Protein AF-A0A4P0YAV7-F1 (afdb_monomer_lite)

pLDDT: mean 86.44, std 10.21, range [47.81, 96.5]

Secondary structure (DSSP, 8-state):
-HHHHHHHHHHHTTS------GGGTTT---TT-------SS---PPP-----SSPPPHHHHHHHHHHHHHH-

Structure (mmCIF, N/CA/C/O backbone):
data_AF-A0A4P0YAV7-F1
#
_entry.id   AF-A0A4P0YAV7-F1
#
loop_
_atom_site.group_PDB
_atom_site.id
_atom_site.type_symbol
_atom_site.label_atom_id
_atom_site.label_alt_id
_atom_site.label_comp_id
_atom_site.label_asym_id
_atom_site.label_entity_id
_atom_site.label_seq_id
_atom_site.pdbx_PDB_ins_code
_atom_site.Cartn_x
_atom_site.Cartn_y
_atom_site.Cartn_z
_atom_site.occupancy
_atom_site.B_iso_or_equiv
_atom_site.auth_seq_id
_atom_site.auth_comp_id
_atom_site.auth_asym_id
_atom_site.auth_atom_id
_atom_site.pdbx_PDB_model_num
ATOM 1 N N . MET A 1 1 ? 4.462 10.766 3.851 1.00 47.81 1 MET A N 1
ATOM 2 C CA . MET A 1 1 ? 4.004 10.195 2.561 1.00 47.81 1 MET A CA 1
ATOM 3 C C . MET A 1 1 ? 4.988 10.512 1.427 1.00 47.81 1 MET A C 1
ATOM 5 O O . MET A 1 1 ? 4.947 9.857 0.396 1.00 47.81 1 MET A O 1
ATOM 9 N N . ASP A 1 2 ? 5.939 11.418 1.655 1.00 49.44 2 ASP A N 1
ATOM 10 C CA . ASP A 1 2 ? 6.739 12.093 0.620 1.00 49.44 2 ASP A CA 1
ATOM 11 C C . ASP A 1 2 ? 7.791 11.212 -0.079 1.00 49.44 2 ASP A C 1
ATOM 13 O O . ASP A 1 2 ? 8.258 11.525 -1.174 1.00 49.44 2 ASP A O 1
ATOM 17 N N . TYR A 1 3 ? 8.159 10.070 0.508 1.00 57.38 3 TYR A N 1
ATOM 18 C CA . TYR A 1 3 ? 9.196 9.201 -0.059 1.00 57.38 3 TYR A CA 1
ATOM 19 C C . TYR A 1 3 ? 8.755 8.492 -1.349 1.00 57.38 3 TYR A C 1
ATOM 21 O O . TYR A 1 3 ? 9.565 8.307 -2.254 1.00 57.38 3 TYR A O 1
ATOM 29 N N . ILE A 1 4 ? 7.482 8.098 -1.458 1.00 60.50 4 ILE A N 1
ATOM 30 C CA . ILE A 1 4 ? 6.988 7.330 -2.616 1.00 60.50 4 ILE A CA 1
ATOM 31 C C . ILE A 1 4 ? 6.766 8.251 -3.814 1.00 60.50 4 ILE A C 1
ATOM 33 O O . ILE A 1 4 ? 7.133 7.894 -4.931 1.00 60.50 4 ILE A O 1
ATOM 37 N N . GLU A 1 5 ? 6.244 9.453 -3.573 1.00 69.12 5 GLU A N 1
ATOM 38 C CA . GLU A 1 5 ? 6.096 10.484 -4.601 1.00 69.12 5 GLU A CA 1
ATOM 39 C C . GLU A 1 5 ? 7.460 10.895 -5.171 1.00 69.12 5 GLU A C 1
ATOM 41 O O . GLU A 1 5 ? 7.631 10.973 -6.388 1.00 69.12 5 GLU A O 1
ATOM 46 N N . THR A 1 6 ? 8.471 11.023 -4.305 1.00 77.31 6 THR A N 1
ATOM 47 C CA . THR A 1 6 ? 9.847 11.308 -4.732 1.00 77.31 6 THR A CA 1
ATOM 48 C C . THR A 1 6 ? 10.423 10.178 -5.594 1.00 77.31 6 THR A C 1
ATOM 50 O O . THR A 1 6 ? 10.976 10.439 -6.663 1.00 77.31 6 THR A O 1
ATOM 53 N N . LEU A 1 7 ? 10.273 8.911 -5.183 1.00 86.75 7 LEU A N 1
ATOM 54 C CA . LEU A 1 7 ? 10.766 7.767 -5.965 1.00 86.75 7 LEU A CA 1
ATOM 55 C C . LEU A 1 7 ? 10.072 7.662 -7.325 1.00 86.75 7 LEU A C 1
ATOM 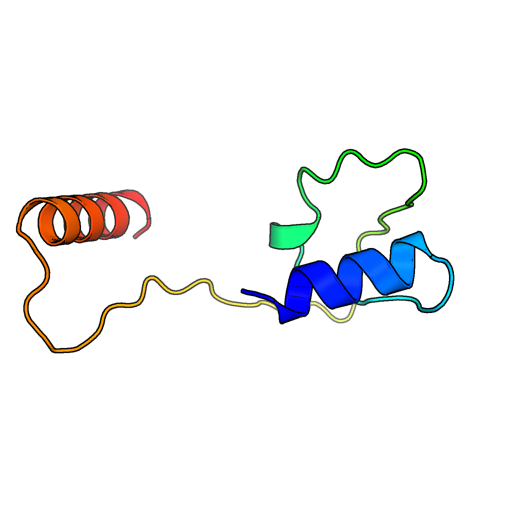57 O O . LEU A 1 7 ? 10.734 7.440 -8.338 1.00 86.75 7 LEU A O 1
ATOM 61 N N . TYR A 1 8 ? 8.758 7.867 -7.359 1.00 88.38 8 TYR A N 1
ATOM 62 C CA . TYR A 1 8 ? 7.997 7.915 -8.599 1.00 88.38 8 TYR A CA 1
ATOM 63 C C . TYR A 1 8 ? 8.500 9.027 -9.534 1.00 88.38 8 TYR A C 1
ATOM 65 O O . TYR A 1 8 ? 8.775 8.765 -10.708 1.00 88.38 8 TYR A O 1
ATOM 73 N N . GLY A 1 9 ? 8.701 10.241 -9.010 1.00 89.44 9 GLY A N 1
ATOM 74 C CA . GLY A 1 9 ? 9.211 11.381 -9.774 1.00 89.44 9 GLY A CA 1
ATOM 75 C C . GLY A 1 9 ? 10.593 11.131 -10.385 1.00 89.44 9 GLY A C 1
ATOM 76 O O . GLY A 1 9 ? 10.830 11.486 -11.543 1.00 89.44 9 GLY A O 1
ATOM 77 N N . LEU A 1 10 ? 11.488 10.456 -9.656 1.00 93.62 10 LEU A N 1
ATOM 78 C CA . LEU A 1 10 ? 12.819 10.087 -10.151 1.00 93.62 10 LEU A CA 1
ATOM 79 C C . LEU A 1 10 ? 12.753 9.080 -11.308 1.00 93.62 10 LEU A C 1
ATOM 81 O O . LEU A 1 10 ? 13.447 9.255 -12.312 1.00 93.62 10 LEU A O 1
ATOM 85 N N . VAL A 1 11 ? 11.899 8.057 -11.201 1.00 93.62 11 VAL A N 1
ATOM 86 C CA . VAL A 1 11 ? 11.712 7.068 -12.276 1.00 93.62 11 VAL A CA 1
ATOM 87 C C . VAL A 1 11 ? 11.079 7.724 -13.502 1.00 93.62 11 VAL A C 1
ATOM 89 O O . VAL A 1 11 ? 11.575 7.554 -14.616 1.00 93.62 11 VAL A O 1
ATOM 92 N N . ARG A 1 12 ? 10.036 8.544 -13.314 1.00 92.62 12 ARG A N 1
ATOM 93 C CA . ARG A 1 12 ? 9.364 9.259 -14.411 1.00 92.62 12 ARG A CA 1
ATOM 94 C C . ARG A 1 12 ? 10.288 10.249 -15.122 1.00 92.62 12 ARG A C 1
ATOM 96 O O . ARG A 1 12 ? 10.207 10.389 -16.341 1.00 92.62 12 ARG A O 1
ATOM 103 N N . SER A 1 13 ? 11.214 10.867 -14.389 1.00 94.75 13 SER A N 1
ATOM 104 C CA . SER A 1 13 ? 12.247 11.760 -14.939 1.00 94.75 13 SER A CA 1
ATOM 105 C C . SER A 1 13 ? 13.426 11.018 -15.580 1.00 94.75 13 SER A C 1
ATOM 107 O O . SER A 1 13 ? 14.369 11.657 -16.039 1.00 94.75 13 SER A O 1
ATOM 109 N N . ARG A 1 14 ? 13.382 9.678 -15.642 1.00 93.75 14 ARG A N 1
ATOM 110 C CA . ARG A 1 14 ? 14.437 8.806 -16.192 1.00 93.75 14 ARG A CA 1
ATOM 111 C C . ARG A 1 14 ? 15.774 8.896 -15.449 1.00 93.75 14 ARG A C 1
ATOM 113 O O . ARG A 1 14 ? 16.820 8.626 -16.029 1.00 93.75 14 ARG A O 1
ATOM 120 N N . LEU A 1 15 ? 15.741 9.259 -14.168 1.00 95.19 15 LEU A N 1
ATOM 121 C CA . LEU A 1 15 ? 16.932 9.381 -13.321 1.00 95.19 15 LEU A CA 1
ATOM 122 C C . LEU A 1 15 ? 17.217 8.107 -12.513 1.00 95.19 15 LEU A C 1
ATOM 124 O O . LEU A 1 15 ? 18.301 7.970 -11.954 1.00 95.19 15 LEU A O 1
ATOM 128 N N . ALA A 1 16 ? 16.258 7.180 -12.432 1.00 94.69 16 ALA A N 1
ATOM 129 C CA . ALA A 1 16 ? 16.384 5.956 -11.648 1.00 94.69 16 ALA A CA 1
ATOM 130 C C . ALA A 1 16 ? 15.499 4.813 -12.174 1.00 94.69 16 ALA A C 1
ATOM 132 O O . ALA A 1 16 ? 14.543 5.030 -12.917 1.00 94.69 16 ALA A O 1
ATOM 133 N N . VAL A 1 17 ? 15.791 3.596 -11.704 1.00 93.31 17 VAL A N 1
ATOM 134 C CA . VAL A 1 17 ? 14.883 2.438 -11.724 1.00 93.31 17 VAL A CA 1
ATOM 135 C C . VAL A 1 17 ? 14.520 2.119 -10.276 1.00 93.31 17 VAL A C 1
ATOM 137 O O . VAL A 1 17 ? 15.401 2.098 -9.418 1.00 93.31 17 VAL A O 1
ATOM 140 N N . ALA A 1 18 ? 13.240 1.870 -9.993 1.00 91.44 18 ALA A N 1
ATOM 141 C CA . ALA A 1 18 ? 12.773 1.568 -8.642 1.00 91.44 18 ALA A CA 1
ATOM 142 C C . ALA A 1 18 ? 12.173 0.163 -8.545 1.00 91.44 18 ALA A C 1
ATOM 144 O O . ALA A 1 18 ? 11.434 -0.277 -9.425 1.00 91.44 18 ALA A 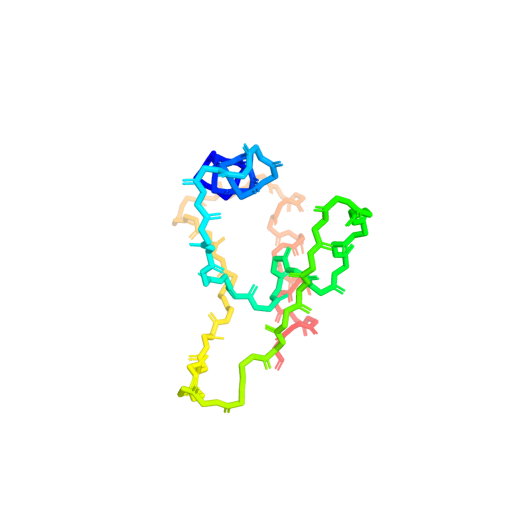O 1
ATOM 145 N N . ILE A 1 19 ? 12.446 -0.509 -7.426 1.00 89.81 19 ILE A N 1
ATOM 146 C CA . ILE A 1 19 ? 11.717 -1.700 -6.986 1.00 89.81 19 ILE A CA 1
ATOM 147 C C . ILE A 1 19 ? 10.720 -1.235 -5.928 1.00 89.81 19 ILE A C 1
ATOM 149 O O . ILE A 1 19 ? 11.114 -0.739 -4.873 1.00 89.81 19 ILE A O 1
ATOM 153 N N . LEU A 1 20 ? 9.429 -1.377 -6.220 1.00 86.88 20 LEU A N 1
ATOM 154 C CA . LEU A 1 20 ? 8.342 -0.898 -5.369 1.00 86.88 20 LEU A CA 1
ATOM 155 C C . LEU A 1 20 ? 7.384 -2.050 -5.040 1.00 86.88 20 LEU A C 1
ATOM 157 O O . LEU A 1 20 ? 7.167 -2.920 -5.886 1.00 86.88 20 LEU A O 1
ATOM 161 N N . PRO A 1 21 ? 6.780 -2.067 -3.837 1.00 86.19 21 PRO A N 1
ATOM 162 C CA . PRO A 1 21 ? 5.656 -2.947 -3.545 1.00 86.19 21 PRO A CA 1
ATOM 163 C C . PRO A 1 21 ? 4.549 -2.831 -4.596 1.00 86.19 21 PRO A C 1
ATOM 165 O O . PRO A 1 21 ? 4.200 -1.726 -5.013 1.00 86.19 21 PRO A O 1
ATOM 168 N N . ALA A 1 22 ? 3.949 -3.968 -4.959 1.00 84.69 22 ALA A N 1
ATOM 169 C CA . ALA A 1 22 ? 2.882 -4.027 -5.959 1.00 84.69 22 ALA A CA 1
ATOM 170 C C . ALA A 1 22 ? 1.705 -3.095 -5.629 1.00 84.69 22 ALA A C 1
ATOM 172 O O . ALA A 1 22 ? 1.111 -2.512 -6.531 1.00 84.69 22 ALA A O 1
ATOM 173 N N . LEU A 1 23 ? 1.408 -2.884 -4.344 1.00 84.19 23 LEU A N 1
ATOM 174 C CA . LEU A 1 23 ? 0.342 -1.984 -3.897 1.00 84.19 23 LEU A CA 1
ATOM 175 C C . LEU A 1 23 ? 0.503 -0.547 -4.432 1.00 84.19 23 LEU A C 1
ATOM 177 O O . LEU A 1 23 ? -0.498 0.110 -4.692 1.00 84.19 23 LEU A O 1
ATOM 181 N N . TYR A 1 24 ? 1.732 -0.078 -4.671 1.00 84.88 24 TYR A N 1
ATOM 182 C CA . TYR A 1 24 ? 1.977 1.261 -5.223 1.00 84.88 24 TYR A CA 1
ATOM 183 C C . TYR A 1 24 ? 1.897 1.331 -6.750 1.00 84.88 24 TYR A C 1
ATOM 185 O O . TYR A 1 24 ? 1.826 2.422 -7.306 1.00 84.88 24 TYR A O 1
ATOM 193 N N . THR A 1 25 ? 1.923 0.190 -7.440 1.00 86.25 25 THR A N 1
ATOM 194 C CA . THR A 1 25 ? 1.977 0.133 -8.908 1.00 86.25 25 THR A CA 1
ATOM 195 C C . THR A 1 25 ? 0.762 -0.543 -9.541 1.00 86.25 25 THR A C 1
ATOM 197 O O . THR A 1 25 ? 0.574 -0.409 -10.745 1.00 86.25 25 THR A O 1
ATOM 200 N N . THR A 1 26 ? -0.096 -1.209 -8.755 1.00 83.31 26 THR A N 1
ATOM 201 C CA . THR A 1 26 ? -1.233 -2.020 -9.249 1.00 83.31 26 THR A CA 1
ATOM 202 C C . THR A 1 26 ? -2.198 -1.220 -10.129 1.00 83.31 26 THR A C 1
ATOM 204 O O . THR A 1 26 ? -2.683 -1.732 -11.134 1.00 83.31 26 THR A O 1
ATOM 207 N N . HIS A 1 27 ? -2.453 0.043 -9.785 1.00 82.94 27 HIS A N 1
ATOM 208 C CA . HIS A 1 27 ? -3.336 0.936 -10.547 1.00 82.94 27 HIS A CA 1
ATOM 209 C C . HIS A 1 27 ? -2.589 2.123 -11.158 1.00 82.94 27 HIS A C 1
ATOM 211 O O . HIS A 1 27 ? -3.205 3.124 -11.519 1.00 82.94 27 HIS A O 1
ATOM 217 N N . LEU A 1 28 ? -1.260 2.036 -11.269 1.00 84.81 28 LEU A N 1
ATOM 218 C CA . LEU A 1 28 ? -0.474 3.112 -11.849 1.00 84.81 28 LEU A CA 1
ATOM 219 C C . LEU A 1 28 ? -0.702 3.161 -13.364 1.00 84.81 28 LEU A C 1
ATOM 221 O O . LEU A 1 28 ? -0.189 2.332 -14.112 1.00 84.81 28 LEU A O 1
ATOM 225 N N . GLN A 1 29 ? -1.468 4.154 -13.807 1.00 85.44 29 GLN A N 1
ATOM 226 C CA . GLN A 1 29 ? -1.762 4.411 -15.216 1.00 85.44 29 GLN A CA 1
ATOM 227 C C . GLN A 1 29 ? -0.929 5.598 -15.703 1.00 85.44 29 GLN A C 1
ATOM 229 O O . GLN A 1 29 ? -1.420 6.717 -15.830 1.00 85.44 29 GLN A O 1
ATOM 234 N N . ASP A 1 30 ? 0.357 5.355 -15.945 1.00 89.94 30 ASP A N 1
ATOM 235 C CA . ASP A 1 30 ? 1.269 6.363 -16.480 1.00 89.94 30 ASP A CA 1
ATOM 236 C C . ASP A 1 30 ? 1.881 5.887 -17.805 1.00 89.94 30 ASP A C 1
ATOM 238 O O . ASP A 1 30 ? 2.706 4.972 -17.789 1.00 89.94 30 ASP A O 1
ATOM 242 N N . PRO A 1 31 ? 1.532 6.503 -18.951 1.00 90.50 31 PRO A N 1
ATOM 243 C CA . PRO A 1 31 ? 2.056 6.088 -20.252 1.00 90.50 31 PRO A CA 1
ATOM 244 C C . PRO A 1 31 ? 3.569 6.313 -20.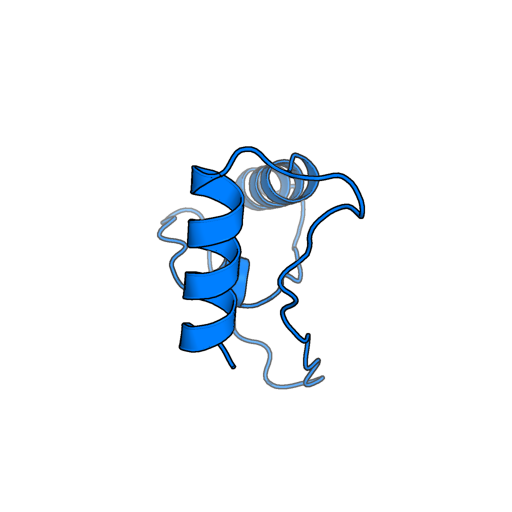395 1.00 90.50 31 PRO A C 1
ATOM 246 O O . PRO A 1 31 ? 4.187 5.737 -21.288 1.00 90.50 31 PRO A O 1
ATOM 249 N N . ALA A 1 32 ? 4.180 7.141 -19.541 1.00 90.81 32 ALA A N 1
ATOM 250 C CA . ALA A 1 32 ? 5.622 7.369 -19.547 1.00 90.81 32 ALA A CA 1
ATOM 251 C C . ALA A 1 32 ? 6.413 6.261 -18.830 1.00 90.81 32 ALA A C 1
ATOM 253 O O . ALA A 1 32 ? 7.644 6.253 -18.905 1.00 90.81 32 ALA A O 1
ATOM 254 N N . LEU A 1 33 ? 5.736 5.340 -18.136 1.00 91.31 33 LEU A N 1
ATOM 255 C CA . LEU A 1 33 ? 6.358 4.314 -17.308 1.00 91.31 33 LEU A CA 1
ATOM 256 C C . LEU A 1 33 ? 5.944 2.910 -17.734 1.00 91.31 33 LEU A C 1
ATOM 258 O O . LEU A 1 33 ? 4.833 2.662 -18.191 1.00 91.31 33 LEU A O 1
ATOM 262 N N . ARG A 1 34 ? 6.852 1.956 -17.524 1.00 91.56 34 ARG A N 1
ATOM 263 C CA . ARG A 1 34 ? 6.585 0.533 -17.722 1.00 91.56 34 ARG A CA 1
ATOM 264 C C . ARG A 1 34 ? 6.803 -0.210 -16.414 1.00 91.56 34 ARG A C 1
ATOM 266 O O . ARG A 1 34 ? 7.911 -0.219 -15.885 1.00 91.56 34 ARG A O 1
ATOM 273 N N . VAL A 1 35 ? 5.752 -0.857 -15.924 1.00 90.06 35 VAL A N 1
ATOM 274 C CA . VAL A 1 35 ? 5.815 -1.726 -14.745 1.00 90.06 35 VAL A CA 1
ATOM 275 C C . VAL A 1 35 ? 6.087 -3.157 -15.203 1.00 90.06 35 VAL A C 1
ATOM 277 O O . VAL A 1 35 ? 5.428 -3.664 -16.110 1.00 90.06 35 VAL A O 1
ATOM 280 N N . ALA A 1 36 ? 7.067 -3.810 -14.582 1.00 89.88 36 ALA A N 1
ATOM 281 C CA . ALA A 1 36 ? 7.343 -5.229 -14.765 1.00 89.88 36 ALA A CA 1
ATOM 282 C C . ALA A 1 36 ? 7.220 -5.939 -13.413 1.00 89.88 36 ALA A C 1
ATOM 284 O O . ALA A 1 36 ? 7.875 -5.553 -12.444 1.00 89.88 36 ALA A O 1
ATOM 285 N N . HIS A 1 37 ? 6.376 -6.969 -13.341 1.00 85.88 37 HIS A N 1
ATOM 286 C CA . HIS A 1 37 ? 6.220 -7.764 -12.126 1.00 85.88 37 HIS A CA 1
ATOM 287 C C . HIS A 1 37 ? 7.387 -8.742 -11.989 1.00 85.88 37 HIS A C 1
ATOM 289 O O . HIS A 1 37 ? 7.615 -9.581 -12.861 1.00 85.88 37 HIS A O 1
ATOM 295 N N . LEU A 1 38 ? 8.131 -8.626 -10.890 1.00 85.19 38 LEU A N 1
ATOM 296 C CA . LEU A 1 38 ? 9.225 -9.537 -10.575 1.00 85.19 38 LEU A CA 1
ATOM 297 C C . LEU A 1 38 ? 8.655 -10.882 -10.112 1.00 85.19 38 LEU A C 1
ATOM 299 O O . LEU A 1 38 ? 7.821 -10.921 -9.210 1.00 85.19 38 LEU A O 1
ATOM 303 N N . GLN A 1 39 ? 9.117 -11.978 -10.716 1.00 81.44 39 GLN A N 1
ATOM 304 C CA . GLN A 1 39 ? 8.743 -13.332 -10.292 1.00 81.44 39 GLN A CA 1
ATOM 305 C C . GLN A 1 39 ? 9.564 -13.791 -9.082 1.00 81.44 39 GLN A C 1
ATOM 307 O O . GLN A 1 39 ? 9.035 -14.469 -8.203 1.00 81.44 39 GLN A O 1
ATOM 312 N N . GLN A 1 40 ? 10.845 -13.408 -9.020 1.00 83.00 40 GLN A N 1
ATOM 313 C CA . GLN A 1 40 ? 11.743 -13.699 -7.905 1.00 83.00 40 GLN A CA 1
ATOM 314 C C . GLN A 1 40 ? 12.768 -12.567 -7.689 1.00 83.00 40 GLN A C 1
ATOM 316 O O . GLN A 1 40 ? 13.149 -11.910 -8.662 1.00 83.00 40 GLN A O 1
ATOM 321 N N . PRO A 1 41 ? 13.229 -12.346 -6.440 1.00 76.31 41 PRO A N 1
ATOM 322 C CA . PRO A 1 41 ? 12.789 -13.022 -5.214 1.00 76.31 41 PRO A CA 1
ATOM 323 C C . PRO A 1 41 ? 11.357 -12.626 -4.821 1.00 76.31 41 PRO A C 1
ATOM 325 O O . PRO A 1 41 ? 10.966 -11.465 -4.937 1.00 76.31 41 PRO A O 1
ATOM 328 N N . ALA A 1 42 ? 10.570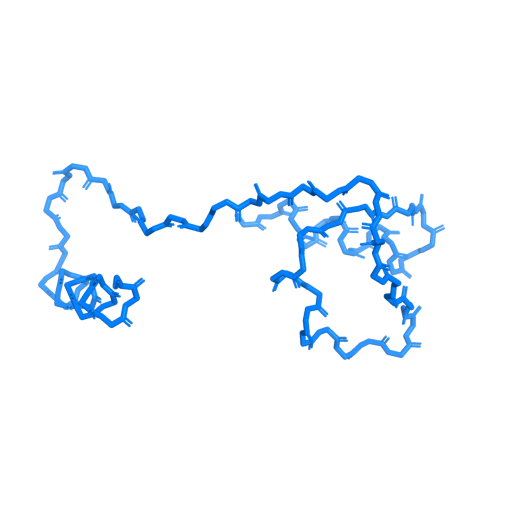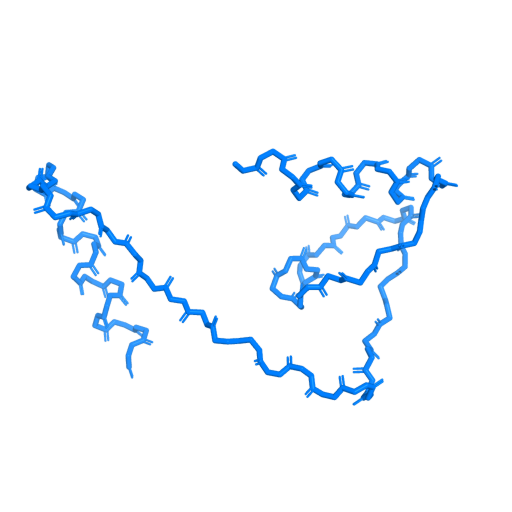 -13.597 -4.351 1.00 76.06 42 ALA A N 1
ATOM 329 C CA . ALA A 1 42 ? 9.231 -13.331 -3.839 1.00 76.06 42 ALA A CA 1
ATOM 330 C C . ALA A 1 42 ? 9.347 -12.692 -2.449 1.00 76.06 42 ALA A C 1
ATOM 332 O O . ALA A 1 42 ? 9.601 -13.372 -1.456 1.00 76.06 42 ALA A O 1
ATOM 333 N N . LEU A 1 43 ? 9.195 -11.369 -2.383 1.00 73.31 43 LEU A N 1
ATOM 334 C CA . LEU A 1 43 ? 9.203 -10.632 -1.124 1.00 73.31 43 LEU A CA 1
ATOM 335 C C . LEU A 1 43 ? 7.757 -10.385 -0.670 1.00 73.31 43 LEU A C 1
ATOM 337 O O . LEU A 1 43 ? 7.112 -9.435 -1.113 1.00 73.31 43 LEU A O 1
ATOM 341 N N . ALA A 1 44 ? 7.234 -11.236 0.215 1.00 73.44 44 ALA A N 1
ATOM 342 C CA . ALA A 1 44 ? 5.926 -11.008 0.824 1.00 73.44 44 ALA A CA 1
AT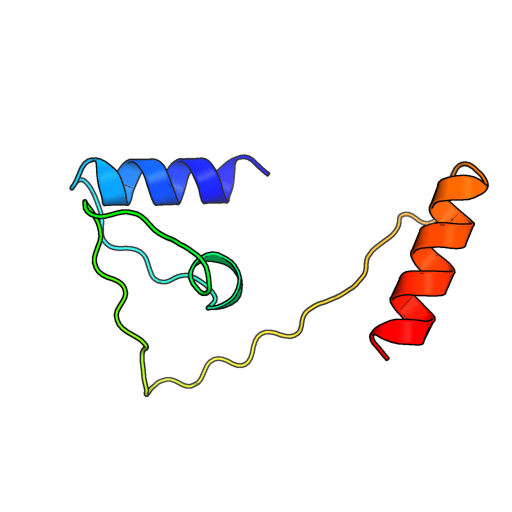OM 343 C C . ALA A 1 44 ? 6.027 -9.861 1.845 1.00 73.44 44 ALA A C 1
ATOM 345 O O . ALA A 1 44 ? 6.660 -9.992 2.893 1.00 73.44 44 ALA A O 1
ATOM 346 N N . ARG A 1 45 ? 5.423 -8.711 1.531 1.00 75.38 45 ARG A N 1
ATOM 347 C CA . ARG A 1 45 ? 5.224 -7.610 2.484 1.00 75.38 45 ARG A CA 1
ATOM 348 C C . ARG A 1 45 ? 3.826 -7.743 3.071 1.00 75.38 45 ARG A C 1
ATOM 350 O O . ARG A 1 45 ? 2.851 -7.764 2.326 1.00 75.38 45 ARG A O 1
ATOM 357 N N . THR A 1 46 ? 3.727 -7.807 4.392 1.00 80.75 46 THR A N 1
ATOM 358 C CA . THR A 1 46 ? 2.441 -7.681 5.079 1.00 80.75 46 THR A CA 1
ATOM 359 C C . THR A 1 46 ? 1.992 -6.223 5.065 1.00 80.75 46 THR A C 1
ATOM 361 O O . THR A 1 46 ? 2.806 -5.303 5.174 1.00 80.75 46 THR A O 1
ATOM 364 N N . VAL A 1 47 ? 0.687 -6.009 4.912 1.00 84.38 47 VAL A N 1
ATOM 365 C CA . VAL A 1 47 ? 0.057 -4.698 5.100 1.00 84.38 47 VAL A CA 1
ATOM 366 C C . VAL A 1 47 ? -0.470 -4.644 6.530 1.00 84.38 47 VAL A C 1
ATOM 368 O O . VAL A 1 47 ? -1.059 -5.613 7.006 1.00 84.38 47 VAL A O 1
ATOM 371 N N . ALA A 1 48 ? -0.239 -3.529 7.221 1.00 89.19 48 ALA A N 1
ATOM 372 C CA . ALA A 1 48 ? -0.689 -3.326 8.592 1.00 89.19 48 ALA A CA 1
ATOM 373 C C . ALA A 1 48 ? -1.563 -2.075 8.685 1.00 89.19 48 ALA A C 1
ATOM 375 O O . ALA A 1 48 ? -1.215 -1.022 8.151 1.00 89.19 48 ALA A O 1
ATOM 376 N N . LEU A 1 49 ? -2.677 -2.191 9.406 1.00 91.50 49 LEU A N 1
ATOM 377 C CA . LEU A 1 49 ? -3.465 -1.048 9.847 1.00 91.50 49 LEU A CA 1
ATOM 378 C C . LEU A 1 49 ? -2.864 -0.532 11.161 1.00 91.50 49 LEU A C 1
ATOM 380 O O . LEU A 1 49 ? -2.719 -1.295 12.117 1.00 91.50 49 LEU A O 1
ATOM 384 N N . MET A 1 50 ? -2.485 0.745 11.208 1.00 90.62 50 MET A N 1
ATOM 385 C CA . MET A 1 50 ? -1.775 1.341 12.344 1.00 90.62 50 MET A CA 1
ATOM 386 C C . MET A 1 50 ? -2.564 2.508 12.936 1.00 90.62 50 MET A C 1
ATOM 388 O O . MET A 1 50 ? -3.136 3.309 12.202 1.00 90.62 50 MET A O 1
ATOM 392 N N . ARG A 1 51 ? -2.533 2.632 14.265 1.00 89.81 51 ARG A N 1
ATOM 393 C CA . ARG A 1 51 ? -2.969 3.824 14.998 1.00 89.81 51 ARG A CA 1
ATOM 394 C C . ARG A 1 51 ? -2.054 4.083 16.190 1.00 89.81 51 ARG A C 1
ATOM 396 O O . ARG A 1 51 ? -1.428 3.154 16.701 1.00 89.81 51 ARG A O 1
ATOM 403 N N . GLY A 1 52 ? -1.980 5.340 16.615 1.00 90.25 52 GLY A N 1
ATOM 404 C CA . GLY A 1 52 ? -1.301 5.710 17.854 1.00 90.25 52 GLY A CA 1
ATOM 405 C C . GLY A 1 52 ? -2.059 5.213 19.092 1.00 90.25 52 GLY A C 1
ATOM 406 O O . GLY A 1 52 ? -3.235 4.852 18.997 1.00 90.25 52 GLY A O 1
ATOM 407 N N . PRO A 1 53 ? -1.405 5.192 20.265 1.00 88.44 53 PRO A N 1
ATOM 408 C CA . PRO A 1 53 ? -2.045 4.790 21.515 1.00 88.44 53 PRO A CA 1
ATOM 409 C C . PRO A 1 53 ? -3.064 5.816 22.037 1.00 88.44 53 PRO A C 1
ATOM 411 O O . PRO A 1 53 ? -3.869 5.481 22.901 1.00 88.44 53 PRO A O 1
ATOM 414 N N . GLN A 1 54 ? -3.029 7.060 21.551 1.00 92.25 54 GLN A N 1
ATOM 415 C CA . GLN A 1 54 ? -3.961 8.112 21.953 1.00 92.25 54 GLN A CA 1
ATOM 416 C C . GLN A 1 54 ? -5.363 7.861 21.386 1.00 92.25 54 GLN A C 1
ATOM 418 O O . GLN A 1 54 ? -5.507 7.290 20.305 1.00 92.25 54 GLN A O 1
ATOM 423 N N . ALA A 1 55 ? -6.387 8.328 22.104 1.00 87.12 55 ALA A N 1
ATOM 424 C CA . ALA A 1 55 ? -7.759 8.304 21.613 1.00 87.12 55 ALA A CA 1
ATOM 425 C C . ALA A 1 55 ? -7.882 9.169 20.353 1.00 87.12 55 ALA A C 1
ATOM 427 O O . ALA A 1 55 ? -7.486 10.340 20.359 1.00 87.12 55 ALA A O 1
ATOM 428 N N . LEU A 1 56 ? -8.425 8.594 19.282 1.00 91.12 56 LEU A N 1
ATOM 429 C CA . LEU A 1 56 ? -8.736 9.334 18.069 1.00 91.12 56 LEU A CA 1
ATOM 430 C C . LEU A 1 56 ? -10.151 9.932 18.167 1.00 91.12 56 LEU A C 1
ATOM 432 O O . LEU A 1 56 ? -10.979 9.462 18.951 1.00 91.12 56 LEU A O 1
ATOM 436 N N . PRO A 1 57 ? -10.461 10.978 17.381 1.00 95.75 57 PRO A N 1
ATOM 437 C CA . PRO A 1 57 ? -11.833 11.441 17.205 1.00 95.75 57 PRO A CA 1
ATOM 438 C C . PRO A 1 57 ? -12.787 10.276 16.872 1.00 95.75 57 PRO A C 1
ATOM 440 O O . PRO A 1 57 ? -12.386 9.401 16.100 1.00 95.75 57 PRO A O 1
ATOM 443 N N . PRO A 1 58 ? -14.044 10.272 17.368 1.00 95.56 58 PRO A N 1
ATOM 444 C CA . PRO A 1 58 ? -14.946 9.116 17.271 1.00 95.56 58 PRO A CA 1
ATOM 445 C C . PRO A 1 58 ? -15.085 8.535 15.860 1.00 95.56 58 PRO A C 1
ATOM 447 O O . PRO A 1 58 ? -14.923 7.338 15.665 1.00 95.56 58 PRO A O 1
ATOM 450 N N . LEU A 1 59 ? -15.249 9.397 14.852 1.00 96.50 59 LEU A N 1
ATOM 451 C CA . LEU A 1 59 ? -15.360 8.973 13.454 1.00 96.50 59 LEU A CA 1
ATOM 452 C C . LEU A 1 59 ? -14.120 8.207 12.956 1.00 96.50 59 LEU A C 1
ATOM 454 O O . LEU A 1 59 ? -14.233 7.315 12.122 1.00 96.50 59 LEU A O 1
ATOM 458 N N . ILE A 1 60 ? -12.926 8.556 13.442 1.00 95.25 60 ILE A N 1
ATOM 459 C CA . ILE A 1 60 ? -11.687 7.877 13.051 1.00 95.25 60 ILE A CA 1
ATOM 460 C C . ILE A 1 60 ? -11.598 6.503 13.729 1.00 95.25 60 ILE A C 1
ATOM 462 O O . ILE A 1 60 ? -11.163 5.551 13.084 1.00 95.25 60 ILE A O 1
ATOM 466 N N . GLU A 1 61 ? -12.045 6.375 14.982 1.00 93.81 61 GLU A N 1
ATOM 467 C CA . GLU A 1 61 ? -12.137 5.073 15.664 1.00 93.81 61 GLU A CA 1
ATOM 468 C C . GLU A 1 61 ? -13.166 4.149 15.000 1.00 93.81 61 GLU A C 1
ATOM 470 O O . GLU A 1 61 ? -12.888 2.963 14.792 1.00 93.81 61 GLU A O 1
ATOM 475 N N . ASP A 1 62 ? -14.316 4.690 14.591 1.00 95.56 62 ASP A N 1
ATOM 476 C CA . ASP A 1 62 ? -15.339 3.939 13.859 1.00 95.56 62 ASP A CA 1
ATOM 477 C C . ASP A 1 62 ? -14.789 3.436 12.517 1.00 95.56 62 ASP A C 1
ATOM 479 O O . ASP A 1 62 ? -14.906 2.254 12.186 1.00 95.56 62 ASP A O 1
ATOM 483 N N . CYS A 1 63 ? -14.101 4.306 11.769 1.00 95.62 63 CYS A N 1
ATOM 484 C CA . CYS A 1 63 ? -13.423 3.935 10.528 1.00 95.62 63 CYS A CA 1
ATOM 485 C C . CYS A 1 63 ? -12.334 2.878 10.750 1.00 95.62 63 CYS A C 1
ATOM 487 O O . CYS A 1 63 ? -12.243 1.923 9.979 1.00 95.62 63 CYS A O 1
ATOM 489 N N . PHE A 1 64 ? -11.505 3.021 11.789 1.00 94.38 64 PHE A N 1
ATOM 490 C CA . PHE A 1 64 ? -10.470 2.039 12.114 1.00 94.38 64 PHE A CA 1
ATOM 491 C C . PHE A 1 64 ? -11.091 0.673 12.417 1.00 94.38 64 PHE A C 1
ATOM 493 O O . PHE A 1 64 ? -10.631 -0.340 11.892 1.00 94.38 64 PHE A O 1
ATOM 500 N N . SER A 1 65 ? -12.155 0.650 13.218 1.00 93.38 65 SER A N 1
ATOM 501 C CA . SER A 1 65 ? -12.876 -0.570 13.587 1.00 93.38 65 SER A CA 1
ATOM 502 C C . SER A 1 65 ? -13.513 -1.238 12.370 1.00 93.38 65 SER A C 1
ATOM 504 O O . SER A 1 65 ? -13.375 -2.448 12.187 1.00 93.38 65 SER A O 1
ATOM 506 N N . LEU A 1 66 ? -14.136 -0.449 11.490 1.00 96.38 66 LEU A N 1
ATOM 507 C CA . LEU A 1 66 ? -14.697 -0.928 10.229 1.00 96.38 66 LEU A CA 1
ATOM 508 C C . LEU A 1 66 ? -13.621 -1.557 9.334 1.00 96.38 66 LEU A C 1
ATOM 510 O O . LEU A 1 66 ? -13.789 -2.680 8.863 1.00 96.38 66 LEU A O 1
ATOM 514 N N . LEU A 1 67 ? -12.501 -0.858 9.122 1.00 95.50 67 LEU A N 1
ATOM 515 C CA . LEU A 1 67 ? -11.389 -1.359 8.309 1.00 95.50 67 LEU A CA 1
ATOM 516 C C . LEU A 1 67 ? -10.770 -2.617 8.917 1.00 95.50 67 LEU A C 1
ATOM 518 O O . LEU A 1 67 ? -10.475 -3.566 8.198 1.00 95.50 67 LEU A O 1
ATOM 522 N N . GLN A 1 68 ? -10.598 -2.652 10.238 1.00 93.44 68 GLN A N 1
ATOM 523 C CA . GLN A 1 68 ? -10.075 -3.822 10.932 1.00 93.44 68 GLN A CA 1
ATOM 524 C C . GLN A 1 68 ? -10.999 -5.036 10.788 1.00 93.44 68 GLN A C 1
ATOM 526 O O . GLN A 1 68 ? -10.492 -6.147 10.669 1.00 93.44 68 GLN A O 1
ATOM 531 N N . ALA A 1 69 ? -12.320 -4.842 10.801 1.00 95.06 69 ALA A N 1
ATOM 532 C CA . ALA A 1 69 ? -13.292 -5.916 10.621 1.00 95.06 69 ALA A CA 1
ATOM 533 C C . ALA A 1 69 ? -13.384 -6.401 9.166 1.00 95.06 69 ALA A C 1
ATOM 535 O O . ALA A 1 69 ? -13.593 -7.585 8.937 1.00 95.06 69 ALA A O 1
ATOM 536 N N . ALA A 1 70 ? -13.230 -5.504 8.188 1.00 95.50 70 ALA A N 1
ATOM 537 C CA . ALA A 1 70 ? -13.340 -5.840 6.768 1.00 95.50 70 ALA A CA 1
ATOM 538 C C . ALA A 1 70 ? -12.057 -6.440 6.164 1.00 95.50 70 ALA A C 1
ATOM 540 O O . ALA A 1 70 ? -12.124 -7.115 5.140 1.00 95.50 70 ALA A O 1
ATOM 541 N N . LEU A 1 71 ? -10.891 -6.141 6.750 1.00 88.38 71 LEU A N 1
ATOM 542 C CA . LEU A 1 71 ? -9.573 -6.511 6.215 1.00 88.38 71 LEU A CA 1
ATOM 543 C C . LEU A 1 71 ? -8.847 -7.589 7.042 1.00 88.38 71 LEU A C 1
ATOM 545 O O . LEU A 1 71 ? -7.707 -7.928 6.714 1.00 88.38 71 LEU A O 1
ATOM 549 N N . ARG A 1 72 ? -9.466 -8.092 8.116 1.00 75.69 72 ARG A N 1
ATOM 550 C CA . ARG A 1 72 ? -9.042 -9.309 8.828 1.00 75.69 72 ARG A CA 1
ATOM 551 C C . ARG A 1 72 ? -9.787 -10.519 8.293 1.00 75.69 72 ARG A C 1
ATOM 553 O O . ARG A 1 72 ? -9.144 -11.589 8.263 1.00 75.69 72 ARG A O 1
#

Radius of gyration: 16.65 Å; chains: 1; bounding box: 32×26×42 Å

Organism: Klebsiella pneumoniae (NCBI:txid573)

Foldseek 3Di:
DVPLVVVVVCVLVVNDDDDDPCVSVVPDDDPSDDDDDDPPPDDDDDDDDDDDPDDDDPVVVVVSVVCVVVVD

Sequence (72 aa):
MDYIETLYGLVRSRLAVAILPALYTTHLQDPALRVAHLQQPALARTVALMRGPQALPPLIEDCFSLLQAALR

InterPro domains:
  IPR005119 LysR, substrate-binding [PF03466] (3-71)